Protein AF-A0A952HP19-F1 (afdb_monomer_lite)

Structure (mmCIF, N/CA/C/O backbone):
data_AF-A0A952HP19-F1
#
_entry.id   AF-A0A952HP19-F1
#
loop_
_atom_site.group_PDB
_atom_site.id
_atom_site.type_symbol
_atom_site.label_atom_id
_atom_site.label_alt_id
_atom_site.label_comp_id
_atom_site.label_asym_id
_atom_site.label_entity_id
_atom_site.label_seq_id
_atom_site.pdbx_PDB_ins_code
_atom_site.Cartn_x
_atom_site.Cartn_y
_atom_site.Cartn_z
_atom_site.occupancy
_atom_site.B_iso_or_equiv
_atom_site.auth_seq_id
_atom_site.auth_comp_id
_atom_site.auth_asym_id
_atom_site.auth_atom_id
_atom_site.pdbx_PDB_model_num
ATOM 1 N N . MET A 1 1 ? -34.374 -14.546 18.729 1.00 58.59 1 MET A N 1
ATOM 2 C CA . MET A 1 1 ? -33.241 -13.675 18.362 1.00 58.59 1 MET A CA 1
ATOM 3 C C . MET A 1 1 ? -33.052 -12.662 19.479 1.00 58.59 1 MET A C 1
ATOM 5 O O . MET A 1 1 ? -33.959 -11.865 19.710 1.00 58.59 1 MET A O 1
ATOM 9 N N . THR A 1 2 ? -31.964 -12.770 20.238 1.00 81.56 2 THR A N 1
ATOM 10 C CA . THR A 1 2 ? -31.637 -11.865 21.357 1.00 81.56 2 THR A CA 1
ATOM 11 C C . THR A 1 2 ? -31.027 -10.559 20.823 1.00 81.56 2 THR A C 1
ATOM 13 O O . THR A 1 2 ? -30.674 -10.478 19.648 1.00 81.56 2 THR A O 1
ATOM 16 N N . GLU A 1 3 ? -30.926 -9.501 21.636 1.00 70.50 3 GLU A N 1
ATOM 17 C CA . GLU A 1 3 ? -30.247 -8.263 21.201 1.00 70.50 3 GLU A CA 1
ATOM 18 C C . GLU A 1 3 ? -28.767 -8.486 20.866 1.00 70.50 3 GLU A C 1
ATOM 20 O O . GLU A 1 3 ? -28.251 -7.880 19.933 1.00 70.50 3 GLU A O 1
ATOM 25 N N . GLU A 1 4 ? -28.112 -9.406 21.571 1.00 72.31 4 GLU A N 1
ATOM 26 C CA . GLU A 1 4 ? -26.734 -9.836 21.311 1.00 72.31 4 GLU A CA 1
ATOM 27 C C . GLU A 1 4 ? -26.568 -10.468 19.916 1.00 72.31 4 GLU A C 1
ATOM 29 O O . GLU A 1 4 ? -25.599 -10.204 19.211 1.00 72.31 4 GLU A O 1
ATOM 34 N N . ASP A 1 5 ? -27.571 -11.221 19.462 1.00 67.06 5 ASP A N 1
ATOM 35 C CA . ASP A 1 5 ? -27.615 -11.840 18.131 1.00 67.06 5 ASP A CA 1
ATOM 36 C C . ASP A 1 5 ? -27.736 -10.776 17.014 1.00 67.06 5 ASP A C 1
ATOM 38 O O . ASP A 1 5 ? -27.104 -10.852 15.960 1.00 67.06 5 ASP A O 1
ATOM 42 N N . LYS A 1 6 ? -28.492 -9.697 17.277 1.00 67.19 6 LYS A N 1
ATOM 43 C CA . LYS A 1 6 ? -28.639 -8.562 16.347 1.00 67.19 6 LYS A CA 1
ATOM 44 C C . LYS A 1 6 ? -27.366 -7.719 16.232 1.00 67.19 6 LYS A C 1
ATOM 46 O O . LYS A 1 6 ? -27.057 -7.235 15.143 1.00 67.19 6 LYS A O 1
ATOM 51 N N . THR A 1 7 ? -26.639 -7.510 17.331 1.00 67.44 7 THR A N 1
ATOM 52 C CA . THR A 1 7 ? -25.404 -6.706 17.322 1.00 67.44 7 THR A CA 1
ATOM 53 C C . THR A 1 7 ? -24.248 -7.443 16.650 1.00 67.44 7 THR A C 1
ATOM 55 O O . THR A 1 7 ? -23.488 -6.813 15.911 1.00 67.44 7 THR A O 1
ATOM 58 N N . LEU A 1 8 ? -24.152 -8.765 16.829 1.00 65.50 8 LEU A N 1
ATOM 59 C CA . LEU A 1 8 ? -23.186 -9.614 16.128 1.00 65.50 8 LEU A CA 1
ATOM 60 C C . LEU A 1 8 ? -23.412 -9.599 14.609 1.00 65.50 8 LEU A C 1
ATOM 62 O O . LEU A 1 8 ? -22.468 -9.32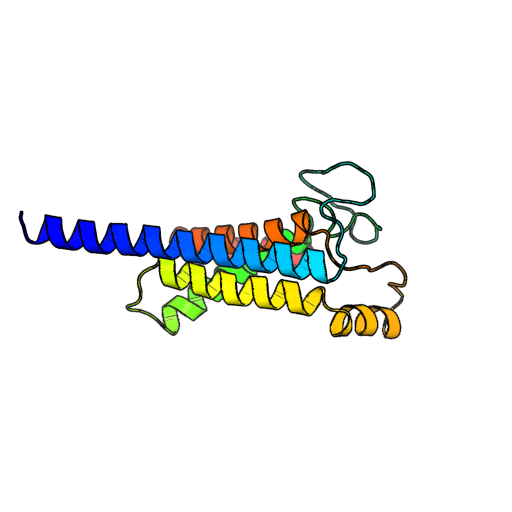1 13.873 1.00 65.50 8 LEU A O 1
ATOM 66 N N . SER A 1 9 ? -24.655 -9.772 14.143 1.00 69.56 9 SER A N 1
ATOM 67 C CA . SER A 1 9 ? -24.997 -9.695 12.711 1.00 69.56 9 SER A CA 1
ATOM 68 C C . SER A 1 9 ? -24.590 -8.354 12.090 1.00 69.56 9 SER A C 1
ATOM 70 O O . SER A 1 9 ? -23.891 -8.324 11.080 1.00 69.56 9 SER A O 1
ATOM 72 N N . ALA A 1 10 ? -24.949 -7.231 12.723 1.00 64.69 10 ALA A N 1
ATOM 73 C CA . ALA A 1 10 ? -24.602 -5.903 12.213 1.00 64.69 10 ALA A CA 1
ATOM 74 C C . ALA A 1 10 ? -23.078 -5.655 12.181 1.00 64.69 10 ALA A C 1
ATOM 76 O O . ALA A 1 10 ? -22.565 -4.965 11.294 1.00 64.69 10 ALA A O 1
ATOM 77 N N . TYR A 1 11 ? -22.337 -6.219 13.140 1.00 65.62 11 TYR A N 1
ATOM 78 C CA . TYR A 1 11 ? -20.878 -6.152 13.170 1.00 65.62 11 TYR A CA 1
ATOM 79 C C . TYR A 1 11 ? -20.234 -6.992 12.057 1.00 65.62 11 TYR A C 1
ATOM 81 O O . TYR A 1 11 ? -19.339 -6.497 11.366 1.00 65.62 11 TYR A O 1
ATOM 89 N N . GLU A 1 12 ? -20.687 -8.229 11.849 1.00 66.50 12 GLU A N 1
ATOM 90 C CA . GLU A 1 12 ? -20.202 -9.107 10.777 1.00 66.50 12 GLU A CA 1
ATOM 91 C C . GLU A 1 12 ? -20.463 -8.513 9.388 1.00 66.50 12 GLU A C 1
ATOM 93 O O . GLU A 1 12 ? -19.562 -8.490 8.542 1.00 66.50 12 GLU A O 1
ATOM 98 N N . ASP A 1 13 ? -21.649 -7.941 9.181 1.00 72.88 13 ASP A N 1
ATOM 99 C CA . ASP A 1 13 ? -22.013 -7.268 7.935 1.00 72.88 13 ASP A CA 1
ATOM 100 C C . ASP A 1 13 ? -21.102 -6.064 7.656 1.00 72.88 13 ASP A C 1
ATOM 102 O O . ASP A 1 13 ? -20.656 -5.855 6.525 1.00 72.88 13 ASP A O 1
ATOM 106 N N . SER A 1 14 ? -20.714 -5.317 8.696 1.00 77.00 14 SER A N 1
ATOM 107 C CA . SER A 1 14 ? -19.795 -4.179 8.561 1.00 77.00 14 SER A CA 1
ATOM 108 C C . SER A 1 14 ? -18.381 -4.579 8.115 1.00 77.00 14 SER A C 1
ATOM 110 O O . SER A 1 14 ? -17.708 -3.832 7.398 1.00 77.00 14 SER A O 1
ATOM 112 N N . TRP A 1 15 ? -17.928 -5.771 8.511 1.00 81.25 15 TRP A N 1
ATOM 113 C CA . TRP A 1 15 ? -16.630 -6.316 8.120 1.00 81.25 15 TRP A CA 1
ATOM 114 C C . TRP A 1 15 ? -16.641 -6.810 6.680 1.00 81.25 15 TRP A C 1
ATOM 116 O O . TRP A 1 15 ? -15.730 -6.486 5.918 1.00 81.25 15 TRP A O 1
ATOM 126 N N . ARG A 1 16 ? -17.690 -7.548 6.298 1.00 86.06 16 ARG A N 1
ATOM 127 C CA . ARG A 1 16 ? -17.877 -8.033 4.924 1.00 86.06 16 ARG A CA 1
ATOM 128 C C . ARG A 1 16 ? -17.930 -6.869 3.941 1.00 86.06 16 ARG A C 1
ATOM 130 O O . ARG A 1 16 ? -17.202 -6.877 2.954 1.00 86.06 16 ARG A O 1
ATOM 137 N N . MET A 1 17 ? -18.704 -5.832 4.258 1.00 87.56 17 MET A N 1
ATOM 138 C CA . MET A 1 17 ? -18.776 -4.617 3.444 1.00 87.56 17 MET A CA 1
ATOM 139 C C . MET A 1 17 ? -17.420 -3.914 3.326 1.00 87.56 17 MET A C 1
ATOM 141 O O . MET A 1 17 ? -17.025 -3.529 2.230 1.00 87.56 17 MET A O 1
ATOM 145 N N . GLY A 1 18 ? -16.676 -3.789 4.429 1.00 91.06 18 GLY A N 1
ATOM 146 C CA . GLY A 1 18 ? -15.327 -3.221 4.408 1.00 91.06 18 GLY A CA 1
ATOM 147 C C . GLY A 1 18 ? -14.369 -3.981 3.489 1.00 91.06 18 GLY A C 1
ATOM 148 O O . GLY A 1 18 ? -13.672 -3.362 2.692 1.00 91.06 18 GLY A O 1
ATOM 149 N N . LEU A 1 19 ? -14.375 -5.316 3.546 1.00 92.31 19 LEU A N 1
ATOM 150 C CA . LEU A 1 19 ? -13.541 -6.154 2.678 1.00 92.31 19 LEU A CA 1
ATOM 151 C C . LEU A 1 19 ? -13.925 -6.033 1.202 1.00 92.31 19 LEU A C 1
ATOM 153 O O . LEU A 1 19 ? -13.039 -5.987 0.354 1.00 92.31 19 LEU A O 1
ATOM 157 N N . LEU A 1 20 ? -15.221 -5.938 0.890 1.00 95.56 20 LEU A N 1
ATOM 158 C CA . LEU A 1 20 ? -15.678 -5.705 -0.480 1.00 95.56 20 LEU A CA 1
ATOM 159 C C . LEU A 1 20 ? -15.194 -4.353 -1.014 1.00 95.56 20 LEU A C 1
ATOM 161 O O . LEU A 1 20 ? -14.747 -4.284 -2.156 1.00 95.56 20 LEU A O 1
ATOM 165 N N . PHE A 1 21 ? -15.222 -3.298 -0.192 1.00 96.38 21 PHE A N 1
ATOM 166 C CA . PHE A 1 21 ? -14.664 -2.004 -0.584 1.00 96.38 21 PHE A CA 1
ATOM 167 C C . PHE A 1 21 ? -13.151 -2.060 -0.782 1.00 96.38 21 PHE A C 1
ATOM 169 O O . PHE A 1 21 ? -12.670 -1.550 -1.786 1.00 96.38 21 PHE A O 1
ATOM 176 N N . VAL A 1 22 ? -12.406 -2.711 0.117 1.00 97.50 22 VAL A N 1
ATOM 177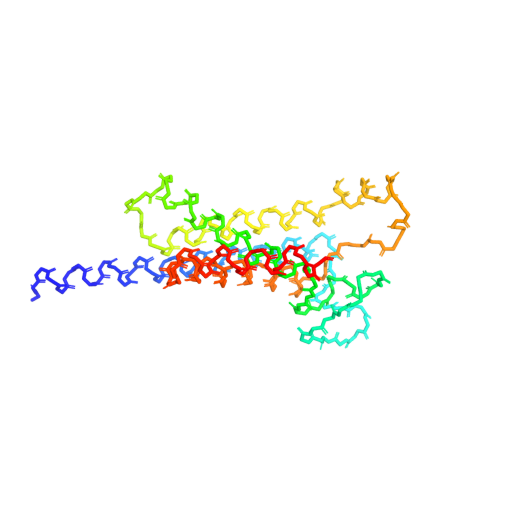 C CA . VAL A 1 22 ? -10.956 -2.910 -0.054 1.00 97.50 22 VAL A CA 1
ATOM 178 C C . VAL A 1 22 ? -10.662 -3.639 -1.363 1.00 97.50 22 VAL A C 1
ATOM 180 O O . VAL A 1 22 ? -9.850 -3.165 -2.150 1.00 97.50 22 VAL A O 1
ATOM 183 N N . LEU A 1 23 ? -11.353 -4.750 -1.631 1.00 97.94 23 LEU A N 1
ATOM 184 C CA . LEU A 1 23 ? -11.173 -5.514 -2.864 1.00 97.94 23 LEU A CA 1
ATOM 185 C C . LEU A 1 23 ? -11.472 -4.660 -4.101 1.00 97.94 23 LEU A C 1
ATOM 187 O O . LEU A 1 23 ? -10.692 -4.661 -5.049 1.00 97.94 23 LEU A O 1
ATOM 191 N N . ALA A 1 24 ? -12.575 -3.909 -4.085 1.00 98.25 24 ALA A N 1
ATOM 192 C CA . ALA A 1 24 ? -12.931 -3.015 -5.181 1.00 98.25 24 ALA A CA 1
ATOM 193 C C . ALA A 1 24 ? -11.861 -1.935 -5.411 1.00 98.25 24 ALA A C 1
ATOM 195 O O . ALA A 1 24 ? -11.496 -1.685 -6.555 1.00 98.25 24 ALA A O 1
ATOM 196 N N . LEU A 1 25 ? -11.328 -1.333 -4.344 1.00 98.56 25 LEU A N 1
ATOM 197 C CA . LEU A 1 25 ? -10.279 -0.315 -4.433 1.00 98.56 25 LEU A CA 1
ATOM 198 C C . LEU A 1 25 ? -8.977 -0.880 -5.005 1.00 98.56 25 LEU A C 1
ATOM 200 O O . LEU A 1 25 ? -8.412 -0.273 -5.908 1.00 98.56 25 LEU A O 1
ATOM 204 N N . VAL A 1 26 ? -8.549 -2.065 -4.560 1.00 98.50 26 VAL A N 1
ATOM 205 C CA . VAL A 1 26 ? -7.349 -2.735 -5.091 1.00 98.50 26 VAL A CA 1
ATOM 206 C C . VAL A 1 26 ? -7.523 -3.095 -6.570 1.00 98.50 26 VAL A C 1
ATOM 208 O O . VAL A 1 26 ? -6.606 -2.902 -7.365 1.00 98.50 26 VAL A O 1
ATOM 211 N N . ILE A 1 27 ? -8.711 -3.562 -6.977 1.00 98.56 27 ILE A N 1
ATOM 212 C CA . ILE A 1 27 ? -9.018 -3.820 -8.395 1.00 98.56 27 ILE A CA 1
ATOM 213 C C . ILE A 1 27 ? -8.952 -2.523 -9.209 1.00 98.56 27 ILE A C 1
ATOM 215 O O . ILE A 1 27 ? -8.392 -2.517 -10.305 1.00 98.56 27 ILE A O 1
ATOM 219 N N . VAL A 1 28 ? -9.509 -1.427 -8.686 1.00 98.62 28 VAL A N 1
ATOM 220 C CA . VAL A 1 28 ? -9.466 -0.116 -9.347 1.00 98.62 28 VAL A CA 1
ATOM 221 C C . VAL A 1 28 ? -8.031 0.389 -9.475 1.00 98.62 28 VAL A C 1
ATOM 223 O O . VAL A 1 28 ? -7.665 0.835 -10.557 1.00 98.62 28 VAL A O 1
ATOM 226 N N . GLN A 1 29 ? -7.211 0.277 -8.429 1.00 98.44 29 GLN A N 1
ATOM 227 C CA . GLN A 1 29 ? -5.792 0.636 -8.464 1.00 98.44 29 GLN A CA 1
ATOM 228 C C . GLN A 1 29 ? -5.047 -0.170 -9.531 1.00 98.44 29 GLN A C 1
ATOM 230 O O . GLN A 1 29 ? -4.444 0.414 -10.428 1.00 98.44 29 GLN A O 1
ATOM 235 N N . ALA A 1 30 ? -5.156 -1.501 -9.501 1.00 98.50 30 ALA A N 1
ATOM 236 C CA . ALA A 1 30 ? -4.498 -2.366 -10.477 1.00 98.50 30 ALA A CA 1
ATOM 237 C C . ALA A 1 30 ? -4.945 -2.060 -11.917 1.00 98.50 30 ALA A C 1
ATOM 239 O O . ALA A 1 30 ? -4.122 -1.978 -12.828 1.00 98.50 30 ALA A O 1
ATOM 240 N N . GLY A 1 31 ? -6.249 -1.847 -12.125 1.00 98.44 31 GLY A N 1
ATOM 241 C CA . GLY A 1 31 ? -6.802 -1.467 -13.422 1.00 98.44 31 GLY A CA 1
ATOM 242 C C . GLY A 1 31 ? -6.323 -0.093 -13.893 1.00 98.44 31 GLY A C 1
ATOM 243 O O . GLY A 1 31 ? -5.984 0.067 -15.062 1.00 98.44 31 GLY A O 1
ATOM 244 N N . ALA A 1 32 ? -6.249 0.892 -13.000 1.00 98.19 32 ALA A N 1
ATOM 245 C CA . ALA A 1 32 ? -5.753 2.223 -13.323 1.00 98.19 32 ALA A CA 1
ATOM 246 C C . ALA A 1 32 ? -4.259 2.199 -13.684 1.00 98.19 32 ALA A C 1
ATOM 248 O O . ALA A 1 32 ? -3.893 2.765 -14.710 1.00 98.19 32 ALA A O 1
ATOM 249 N N . LEU A 1 33 ? -3.420 1.481 -12.929 1.00 97.88 33 LEU A N 1
ATOM 250 C CA . LEU A 1 33 ? -2.001 1.293 -13.258 1.00 97.88 33 LEU A CA 1
ATOM 251 C C . LEU A 1 33 ? -1.816 0.595 -14.609 1.00 97.88 33 LEU A C 1
ATOM 253 O O . LEU A 1 33 ? -1.002 1.026 -15.425 1.00 97.88 33 LEU A O 1
ATOM 257 N N . TYR A 1 34 ? -2.622 -0.433 -14.887 1.00 97.75 34 TYR A N 1
ATOM 258 C CA . TYR A 1 34 ? -2.622 -1.096 -16.190 1.00 97.75 34 TYR A CA 1
ATOM 259 C C . TYR A 1 34 ? -2.947 -0.122 -17.330 1.00 97.75 34 TYR A C 1
ATOM 261 O O . TYR A 1 34 ? -2.264 -0.110 -18.353 1.00 97.75 34 TYR A O 1
ATOM 269 N N . LEU A 1 35 ? -3.954 0.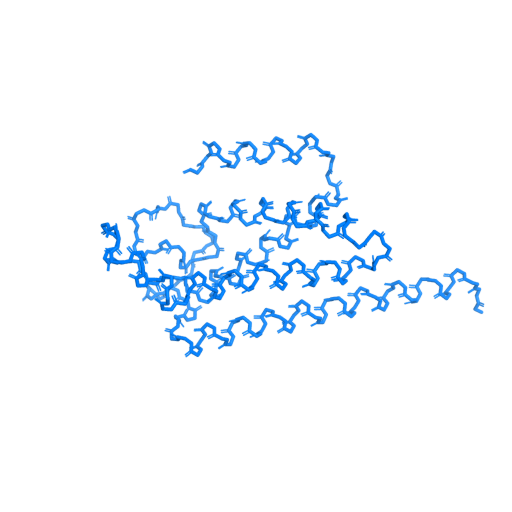739 -17.148 1.00 97.00 35 LEU A N 1
ATOM 270 C CA . LEU A 1 35 ? -4.322 1.768 -18.127 1.00 97.00 35 LEU A CA 1
ATOM 271 C C . LEU A 1 35 ? -3.255 2.866 -18.271 1.00 97.00 35 LEU A C 1
ATOM 273 O O . LEU A 1 35 ? -3.144 3.459 -19.341 1.00 97.00 35 LEU A O 1
ATOM 277 N N . MET A 1 36 ? -2.461 3.116 -17.227 1.00 95.25 36 MET A N 1
ATOM 278 C CA . MET A 1 36 ? -1.286 3.996 -17.273 1.00 95.25 36 MET A CA 1
ATOM 279 C C . MET A 1 36 ? -0.071 3.345 -17.961 1.00 95.25 36 MET A C 1
ATOM 281 O O . MET A 1 36 ? 0.913 4.033 -18.220 1.00 95.25 36 MET A O 1
ATOM 285 N N . GLY A 1 37 ? -0.145 2.055 -18.309 1.00 95.12 37 GLY A N 1
ATOM 286 C CA . GLY A 1 37 ? 0.897 1.336 -19.045 1.00 95.12 37 GLY A CA 1
ATOM 287 C C . GLY A 1 37 ? 1.916 0.605 -18.170 1.00 95.12 37 GLY A C 1
ATOM 288 O O . GLY A 1 37 ? 2.932 0.146 -18.695 1.00 95.12 37 GLY A O 1
ATOM 289 N N . HIS A 1 38 ? 1.656 0.470 -16.867 1.00 96.00 38 HIS A N 1
ATOM 290 C CA . HIS A 1 38 ? 2.544 -0.257 -15.959 1.00 96.00 38 HIS A CA 1
ATOM 291 C C . HIS A 1 38 ? 2.523 -1.768 -16.220 1.00 96.00 38 HIS A C 1
ATOM 293 O O . HIS A 1 38 ? 1.465 -2.338 -16.519 1.00 96.00 38 HIS A O 1
ATOM 299 N N . PRO A 1 39 ? 3.676 -2.454 -16.119 1.00 96.75 39 PRO A N 1
ATOM 300 C CA . PRO A 1 39 ? 3.745 -3.879 -16.390 1.00 96.75 39 PRO A CA 1
ATOM 301 C C . PRO A 1 39 ? 3.073 -4.678 -15.254 1.00 96.75 39 PRO A C 1
ATOM 303 O O . PRO A 1 39 ? 3.260 -4.354 -14.080 1.00 96.75 39 PRO A O 1
ATOM 306 N N . PRO A 1 40 ? 2.322 -5.760 -15.554 1.00 97.38 40 PRO A N 1
ATOM 307 C CA . PRO A 1 40 ? 1.684 -6.574 -14.515 1.00 97.38 40 PRO A CA 1
ATOM 308 C C . PRO A 1 40 ? 2.659 -7.176 -13.495 1.00 97.38 40 PRO A C 1
ATOM 310 O O . PRO A 1 40 ? 2.331 -7.301 -12.319 1.00 97.38 40 PRO A O 1
ATOM 313 N N . ILE A 1 41 ? 3.851 -7.549 -13.959 1.00 97.38 41 ILE A N 1
ATOM 314 C CA . ILE A 1 41 ? 4.966 -8.083 -13.170 1.00 97.38 41 ILE A CA 1
ATOM 315 C C . ILE A 1 41 ? 6.274 -7.473 -13.678 1.00 97.38 41 ILE A C 1
ATOM 317 O O . ILE A 1 41 ? 6.290 -6.887 -14.761 1.00 97.38 41 ILE A O 1
ATOM 321 N N . CYS A 1 42 ? 7.377 -7.686 -12.957 1.00 94.12 42 CYS A N 1
ATOM 322 C CA . CYS A 1 42 ? 8.718 -7.346 -13.427 1.00 94.12 42 CYS A CA 1
ATOM 323 C C . CYS A 1 42 ? 8.950 -7.738 -14.896 1.00 94.12 42 CYS A C 1
ATOM 325 O O . CYS A 1 42 ? 8.740 -8.884 -15.307 1.00 94.12 42 CYS A O 1
ATOM 327 N N . THR A 1 43 ? 9.486 -6.801 -15.678 1.00 93.00 43 THR A N 1
ATOM 328 C CA . THR A 1 43 ? 9.865 -7.020 -17.086 1.00 93.00 43 THR A CA 1
ATOM 329 C C . THR A 1 43 ? 10.985 -8.053 -17.255 1.00 93.00 43 THR A C 1
ATOM 331 O O . THR A 1 43 ? 11.198 -8.560 -18.354 1.00 93.00 43 THR A O 1
ATOM 334 N N . CYS A 1 44 ? 11.647 -8.438 -16.160 1.00 92.81 44 CYS A N 1
ATOM 335 C CA . CYS A 1 44 ? 12.577 -9.559 -16.084 1.00 92.81 44 CYS A CA 1
ATOM 336 C C . CYS A 1 44 ? 11.919 -10.942 -16.279 1.00 92.81 44 CYS A C 1
ATOM 338 O O . CYS A 1 44 ? 12.629 -11.933 -16.453 1.00 92.81 44 CYS A O 1
ATOM 340 N N . GLY A 1 45 ? 10.582 -11.025 -16.277 1.00 95.62 45 GLY A N 1
ATOM 341 C CA . GLY A 1 45 ? 9.825 -12.235 -16.616 1.00 95.62 45 GLY A CA 1
ATOM 342 C C . GLY A 1 45 ? 9.558 -13.185 -15.447 1.00 95.62 45 GLY A C 1
ATOM 343 O O . GLY A 1 45 ? 9.043 -14.281 -15.660 1.00 95.62 45 GLY A O 1
ATOM 344 N N . TYR A 1 46 ? 9.888 -12.790 -14.217 1.00 96.56 46 TYR A N 1
ATOM 345 C CA . TYR A 1 46 ? 9.634 -13.571 -13.007 1.00 96.56 46 TYR A CA 1
ATOM 346 C C . TYR A 1 46 ? 9.362 -12.656 -11.806 1.00 96.56 46 TYR A C 1
ATOM 348 O O . TYR A 1 46 ? 9.633 -11.460 -11.853 1.00 96.56 46 TYR A O 1
ATOM 356 N N . VAL A 1 47 ? 8.837 -13.232 -10.721 1.00 97.75 47 VAL A N 1
ATOM 357 C CA . VAL A 1 47 ? 8.500 -12.517 -9.481 1.00 97.75 47 VAL A CA 1
ATOM 358 C C . VAL A 1 47 ? 9.326 -13.073 -8.325 1.00 97.75 47 VAL A C 1
ATOM 360 O O . VAL A 1 47 ? 9.366 -14.285 -8.110 1.00 97.75 47 VAL A O 1
ATOM 363 N N . LYS A 1 48 ? 9.967 -12.186 -7.564 1.00 97.88 48 LYS A N 1
ATOM 364 C CA . LYS A 1 48 ? 10.623 -12.490 -6.289 1.00 97.88 48 LYS A CA 1
ATOM 365 C C . LYS A 1 48 ? 9.684 -12.157 -5.131 1.00 97.88 48 LYS A C 1
ATOM 367 O O . LYS A 1 48 ? 8.888 -11.224 -5.205 1.00 97.88 48 LYS A O 1
ATOM 372 N N . LEU A 1 49 ? 9.831 -12.896 -4.032 1.00 98.06 49 LEU A N 1
ATOM 373 C CA . LEU A 1 49 ? 9.197 -12.531 -2.762 1.00 98.06 49 LEU A CA 1
ATOM 374 C C . LEU A 1 49 ? 9.871 -11.315 -2.118 1.00 98.06 49 LEU A C 1
ATOM 376 O O . LEU A 1 49 ? 9.199 -10.541 -1.455 1.00 98.06 49 LEU A O 1
ATOM 380 N N . TRP A 1 50 ? 11.183 -11.168 -2.307 1.00 97.25 50 TRP A N 1
ATOM 381 C CA . TRP A 1 50 ? 11.979 -10.072 -1.768 1.00 97.25 50 TRP A CA 1
ATOM 382 C C . TRP A 1 50 ? 13.037 -9.643 -2.779 1.00 97.25 50 TRP A C 1
ATOM 384 O O . TRP A 1 50 ? 13.740 -10.492 -3.341 1.00 97.25 50 TRP A O 1
ATOM 394 N N . HIS A 1 51 ? 13.191 -8.336 -2.963 1.00 95.81 51 HIS A N 1
ATOM 395 C CA . HIS A 1 51 ? 14.276 -7.741 -3.731 1.00 95.81 51 HIS A CA 1
ATOM 396 C C . HIS A 1 51 ? 14.976 -6.649 -2.917 1.00 95.81 51 HIS A C 1
ATOM 398 O O . HIS A 1 51 ? 14.400 -5.620 -2.605 1.00 95.81 51 HIS A O 1
ATOM 404 N N . GLY A 1 52 ? 16.243 -6.876 -2.561 1.00 93.38 52 GLY A N 1
ATOM 405 C CA . GLY A 1 52 ? 16.983 -6.001 -1.640 1.00 93.38 52 GLY A CA 1
ATOM 406 C C . GLY A 1 52 ? 17.938 -5.002 -2.300 1.00 93.38 52 GLY A C 1
ATOM 407 O O . GLY A 1 52 ? 18.752 -4.410 -1.594 1.00 93.38 52 GLY A O 1
ATOM 408 N N . VAL A 1 53 ? 17.923 -4.853 -3.629 1.00 91.25 53 VAL A N 1
ATOM 409 C CA . VAL A 1 53 ? 18.876 -3.989 -4.351 1.00 91.25 53 VAL A CA 1
ATOM 410 C C . VAL A 1 53 ? 18.178 -2.715 -4.823 1.00 91.25 53 VAL A C 1
ATOM 412 O O . VAL A 1 53 ? 17.566 -2.704 -5.890 1.00 91.25 53 VAL A O 1
ATOM 415 N N . VAL A 1 54 ? 18.327 -1.637 -4.047 1.00 87.75 54 VAL A N 1
ATOM 416 C CA . VAL A 1 54 ? 17.641 -0.349 -4.274 1.00 87.75 54 VAL A CA 1
ATOM 417 C C . VAL A 1 54 ? 18.002 0.268 -5.626 1.00 87.75 54 VAL A C 1
ATOM 419 O O . VAL A 1 54 ? 17.132 0.603 -6.422 1.00 87.75 54 VAL A O 1
ATOM 422 N N . ASN A 1 55 ? 19.297 0.381 -5.938 1.00 87.38 55 ASN A N 1
ATOM 423 C CA . ASN A 1 55 ? 19.738 0.947 -7.213 1.00 87.38 55 ASN A CA 1
ATOM 424 C C . ASN A 1 55 ? 19.756 -0.122 -8.316 1.00 87.38 55 ASN A C 1
ATOM 426 O O . ASN A 1 55 ? 20.817 -0.582 -8.744 1.00 87.38 55 ASN A O 1
ATOM 430 N N . SER A 1 56 ? 18.572 -0.564 -8.732 1.00 87.19 56 SER A N 1
ATOM 431 C CA . SER A 1 56 ? 18.406 -1.525 -9.820 1.00 87.19 56 SER A CA 1
ATOM 432 C C . SER A 1 56 ? 17.109 -1.291 -10.587 1.00 87.19 56 SER A C 1
ATOM 434 O O . SER A 1 56 ? 16.152 -0.734 -10.060 1.00 87.19 56 SER A O 1
ATOM 436 N N . SER A 1 57 ? 17.051 -1.793 -11.820 1.00 88.50 57 SER A N 1
ATOM 437 C CA . SER A 1 57 ? 15.823 -1.804 -12.627 1.00 88.50 57 SER A CA 1
ATOM 438 C C . SER A 1 57 ? 14.749 -2.763 -12.103 1.00 88.50 57 SER A C 1
ATOM 440 O O . SER A 1 57 ? 13.656 -2.804 -12.651 1.00 88.50 57 SER A O 1
ATOM 442 N N . GLU A 1 58 ? 15.075 -3.586 -11.104 1.00 92.75 58 GLU A N 1
ATOM 443 C CA . GLU A 1 58 ? 14.149 -4.523 -10.460 1.00 92.75 58 GLU A CA 1
ATOM 444 C C . GLU A 1 58 ? 13.562 -3.969 -9.151 1.00 92.75 58 GLU A C 1
ATOM 446 O O . GLU A 1 58 ? 12.708 -4.617 -8.546 1.00 92.75 58 GLU A O 1
ATOM 451 N N . ASN A 1 59 ? 14.013 -2.795 -8.698 1.00 92.06 59 ASN A N 1
ATOM 452 C CA . ASN A 1 59 ? 13.434 -2.133 -7.534 1.00 92.06 59 ASN A CA 1
ATOM 453 C C . ASN A 1 59 ? 11.978 -1.740 -7.817 1.00 92.06 59 ASN A C 1
ATOM 455 O O . ASN A 1 59 ? 11.676 -1.273 -8.920 1.00 92.06 59 ASN A O 1
ATOM 459 N N . SER A 1 60 ? 11.087 -1.970 -6.853 1.00 94.38 60 SER A N 1
ATOM 460 C CA . SER A 1 60 ? 9.645 -1.764 -7.007 1.00 94.38 60 SER A CA 1
ATOM 461 C C . SER A 1 60 ? 8.993 -2.621 -8.108 1.00 94.38 60 SER A C 1
ATOM 463 O O . SER A 1 60 ? 7.961 -2.291 -8.691 1.00 94.38 60 SER A O 1
ATOM 465 N N . GLN A 1 61 ? 9.601 -3.763 -8.457 1.00 96.38 61 GLN A N 1
ATOM 466 C CA . GLN A 1 61 ? 9.070 -4.676 -9.487 1.00 96.38 61 GLN A CA 1
ATOM 467 C C . GLN A 1 61 ? 8.600 -6.034 -8.939 1.00 96.38 61 GLN A C 1
ATOM 469 O O . GLN A 1 61 ? 8.113 -6.879 -9.696 1.00 96.38 61 GLN A O 1
ATOM 474 N N . HIS A 1 62 ? 8.778 -6.273 -7.638 1.00 97.50 62 HIS A N 1
ATOM 475 C CA . HIS A 1 62 ? 8.574 -7.569 -6.979 1.00 97.50 62 HIS A CA 1
ATOM 476 C C . HIS A 1 62 ? 7.595 -7.449 -5.805 1.00 97.50 62 HIS A C 1
ATOM 478 O O . HIS A 1 62 ? 7.076 -6.373 -5.542 1.00 97.50 62 HIS A O 1
ATOM 484 N N . ILE A 1 63 ? 7.297 -8.550 -5.108 1.00 98.25 63 ILE A N 1
ATOM 485 C CA . ILE A 1 63 ? 6.283 -8.530 -4.035 1.00 98.25 63 ILE A CA 1
ATOM 486 C C . ILE A 1 63 ? 6.699 -7.635 -2.864 1.00 98.25 63 ILE A C 1
ATOM 488 O O . ILE A 1 63 ? 5.850 -6.948 -2.313 1.00 98.25 63 ILE A O 1
ATOM 492 N N . ALA A 1 64 ? 7.970 -7.660 -2.469 1.00 97.62 64 ALA A N 1
ATOM 493 C CA . ALA A 1 64 ? 8.474 -6.808 -1.404 1.00 97.62 64 ALA A CA 1
ATOM 494 C C . ALA A 1 64 ? 9.902 -6.345 -1.684 1.00 97.62 64 ALA A C 1
ATOM 496 O O . ALA A 1 64 ? 10.700 -7.063 -2.302 1.00 97.62 64 ALA A O 1
ATOM 497 N N . ASP A 1 65 ? 10.223 -5.171 -1.166 1.00 95.06 65 ASP A N 1
ATOM 498 C CA . ASP A 1 65 ? 11.548 -4.569 -1.160 1.00 95.06 65 ASP A CA 1
ATOM 499 C C . ASP A 1 65 ? 11.695 -3.632 0.053 1.00 95.06 65 ASP A C 1
ATOM 501 O O . ASP A 1 65 ? 10.929 -3.706 1.016 1.00 95.06 65 ASP A O 1
ATOM 505 N N . TRP A 1 66 ? 12.715 -2.777 0.062 1.00 94.19 66 TRP A N 1
ATOM 506 C CA . TRP A 1 66 ? 12.958 -1.870 1.183 1.00 94.19 66 TRP A CA 1
ATOM 507 C C . TRP A 1 66 ? 11.817 -0.868 1.422 1.00 94.19 66 TRP A C 1
ATOM 509 O O . TRP A 1 66 ? 11.580 -0.510 2.577 1.00 94.19 66 TRP A O 1
ATOM 519 N N . TYR A 1 67 ? 11.067 -0.475 0.388 1.00 94.12 67 TYR A N 1
ATOM 520 C CA . TYR A 1 67 ? 9.946 0.464 0.509 1.00 94.12 67 TYR A CA 1
ATOM 521 C C . TYR A 1 67 ? 8.730 -0.170 1.187 1.00 94.12 67 TYR A C 1
ATOM 523 O O . TYR A 1 67 ? 7.981 0.516 1.883 1.00 94.12 67 TYR A O 1
ATOM 531 N N . THR A 1 68 ? 8.598 -1.499 1.131 1.00 96.31 68 THR A N 1
ATOM 532 C CA . THR A 1 68 ? 7.566 -2.256 1.857 1.00 96.31 68 THR A CA 1
ATOM 533 C C . THR A 1 68 ? 7.488 -1.887 3.343 1.00 96.31 68 THR A C 1
ATOM 535 O O . THR A 1 68 ? 6.403 -1.854 3.932 1.00 96.31 68 THR A O 1
ATOM 538 N N . PHE A 1 69 ? 8.622 -1.580 3.977 1.00 95.75 69 PHE A N 1
ATOM 539 C CA . PHE A 1 69 ? 8.634 -1.165 5.376 1.00 95.75 69 PHE A CA 1
ATOM 540 C C . PHE A 1 69 ? 7.960 0.195 5.600 1.00 95.75 69 PHE A C 1
ATOM 542 O O . PHE A 1 69 ? 7.232 0.352 6.585 1.00 95.75 69 PHE A O 1
ATOM 549 N N . SER A 1 70 ? 8.127 1.140 4.674 1.00 95.31 70 SER A N 1
ATOM 550 C CA . SER A 1 70 ? 7.428 2.426 4.689 1.00 95.31 70 SER A CA 1
ATOM 551 C C . SER A 1 70 ? 5.917 2.233 4.554 1.00 95.31 70 SER A C 1
ATOM 553 O O . SER A 1 70 ? 5.166 2.823 5.329 1.00 95.31 70 SER A O 1
ATOM 555 N N . HIS A 1 71 ? 5.457 1.319 3.694 1.00 97.81 71 HIS A N 1
ATOM 556 C CA . HIS A 1 71 ? 4.029 1.000 3.573 1.00 97.81 71 HIS A CA 1
ATOM 557 C C . HIS A 1 71 ? 3.456 0.402 4.867 1.00 97.81 71 HIS A C 1
ATOM 559 O O . HIS A 1 71 ? 2.380 0.796 5.324 1.00 97.81 71 HIS A O 1
ATOM 565 N N . ILE A 1 72 ? 4.195 -0.473 5.562 1.00 97.94 72 ILE A N 1
ATOM 566 C CA . ILE A 1 72 ? 3.784 -0.957 6.894 1.00 97.94 72 ILE A CA 1
ATOM 567 C C . ILE A 1 72 ? 3.648 0.214 7.886 1.00 97.94 72 ILE A C 1
ATOM 569 O O . ILE A 1 72 ? 2.672 0.270 8.646 1.00 97.94 72 ILE A O 1
ATOM 573 N N . ILE A 1 73 ? 4.586 1.168 7.866 1.00 96.06 73 ILE A N 1
ATOM 574 C CA . ILE A 1 73 ? 4.525 2.381 8.695 1.00 96.06 73 ILE A CA 1
ATOM 575 C C . ILE A 1 73 ? 3.320 3.251 8.313 1.00 96.06 73 ILE A C 1
ATOM 577 O O . ILE A 1 73 ? 2.602 3.699 9.212 1.00 96.06 73 ILE A O 1
ATOM 581 N N . HIS A 1 74 ? 3.021 3.438 7.024 1.00 97.69 74 HIS A N 1
ATOM 582 C CA . HIS A 1 74 ? 1.797 4.109 6.573 1.00 97.69 74 HIS A CA 1
ATOM 583 C C . HIS A 1 74 ? 0.562 3.437 7.166 1.00 97.69 74 HIS A C 1
ATOM 585 O O . HIS A 1 74 ? -0.315 4.115 7.696 1.00 97.69 74 HIS A O 1
ATOM 591 N N . GLY A 1 75 ? 0.535 2.103 7.210 1.00 97.81 75 GLY A N 1
ATOM 592 C CA . GLY A 1 75 ? -0.519 1.343 7.873 1.00 97.81 75 GLY A CA 1
ATOM 593 C C . GLY A 1 75 ? -0.701 1.733 9.344 1.00 97.81 75 GLY A C 1
ATOM 594 O O . GLY A 1 75 ? -1.830 1.935 9.808 1.00 97.81 75 GLY A O 1
ATOM 595 N N . PHE A 1 76 ? 0.401 1.902 10.083 1.00 97.75 76 PHE A N 1
ATOM 596 C CA . PHE A 1 76 ? 0.368 2.375 11.471 1.00 97.75 76 PHE A CA 1
ATOM 597 C C . PHE A 1 76 ? -0.201 3.794 11.582 1.00 97.75 76 PHE A C 1
ATOM 599 O O . PHE A 1 76 ? -1.079 4.053 12.416 1.00 97.75 76 PHE A O 1
ATOM 606 N N . LEU A 1 77 ? 0.278 4.702 10.731 1.00 97.00 77 LEU A N 1
ATOM 607 C CA . LEU A 1 77 ? -0.130 6.105 10.712 1.00 97.00 77 LEU A CA 1
ATOM 608 C C . LEU A 1 77 ? -1.603 6.256 10.325 1.00 97.00 77 LEU A C 1
ATOM 610 O O . LEU A 1 77 ? -2.358 6.955 11.004 1.00 97.00 77 LEU A O 1
ATOM 614 N N . PHE A 1 78 ? -2.049 5.551 9.289 1.00 98.12 78 PHE A N 1
ATOM 615 C CA . PHE A 1 78 ? -3.428 5.584 8.825 1.00 98.12 78 PHE A CA 1
ATOM 616 C C . PHE A 1 78 ? -4.372 4.969 9.839 1.00 98.12 78 PHE A C 1
ATOM 618 O O . PHE A 1 78 ? -5.438 5.537 10.063 1.00 98.12 78 PHE A O 1
ATOM 625 N N . TYR A 1 79 ? -3.985 3.893 10.532 1.00 96.62 79 TYR A N 1
ATOM 626 C CA . TYR A 1 79 ? -4.774 3.381 11.651 1.00 96.62 79 TYR A CA 1
ATOM 627 C C . TYR A 1 79 ? -4.994 4.447 12.730 1.00 96.62 79 TYR A C 1
ATOM 629 O O . TYR A 1 79 ? -6.130 4.653 13.172 1.00 96.62 79 TYR A O 1
ATOM 637 N N . ALA A 1 80 ? -3.933 5.150 13.139 1.00 96.00 80 ALA A N 1
ATOM 638 C CA . ALA A 1 80 ? -4.037 6.229 14.117 1.00 96.00 80 ALA A CA 1
ATOM 639 C C . ALA A 1 80 ? -4.941 7.367 13.608 1.00 96.00 80 ALA A C 1
ATOM 641 O O . ALA A 1 80 ? -5.855 7.792 14.323 1.00 96.00 80 ALA A O 1
ATOM 642 N N . LEU A 1 81 ? -4.749 7.789 12.355 1.00 97.44 81 LEU A N 1
ATOM 643 C CA . LEU A 1 81 ? -5.522 8.841 11.697 1.00 97.44 81 LEU A CA 1
ATOM 644 C C . LEU A 1 81 ? -7.016 8.508 11.646 1.00 97.44 81 LEU A C 1
ATOM 646 O O . LEU A 1 81 ? -7.842 9.273 12.140 1.00 97.44 81 LEU A O 1
ATOM 650 N N . VAL A 1 82 ? -7.396 7.355 11.093 1.00 96.44 82 VAL A N 1
ATOM 651 C CA . VAL A 1 82 ? -8.816 7.006 10.931 1.00 96.44 82 VAL A CA 1
ATOM 652 C C . VAL A 1 82 ? -9.487 6.674 12.254 1.00 96.44 82 VAL A C 1
ATOM 654 O O . VAL A 1 82 ? -10.690 6.882 12.405 1.00 96.44 82 VAL A O 1
ATOM 657 N N . ARG A 1 83 ? -8.733 6.174 13.241 1.00 94.62 83 ARG A N 1
ATOM 658 C CA . ARG A 1 83 ? -9.242 6.003 14.603 1.00 94.62 83 ARG A CA 1
ATOM 659 C C . ARG A 1 83 ? -9.560 7.353 15.242 1.00 94.62 83 ARG A C 1
ATOM 661 O O . ARG A 1 83 ? -10.553 7.431 15.963 1.00 94.62 83 ARG A O 1
ATOM 668 N N . PHE A 1 84 ? -8.746 8.376 14.985 1.00 96.75 84 PHE A N 1
ATOM 669 C CA . PHE A 1 84 ? -8.970 9.735 15.470 1.00 96.75 84 PHE A CA 1
ATOM 670 C C . PHE A 1 84 ? -10.136 10.426 14.748 1.00 96.75 84 PHE A C 1
ATOM 672 O O . PHE A 1 84 ? -11.027 10.953 15.408 1.00 96.75 84 PHE A O 1
ATOM 679 N N . LEU A 1 85 ? -10.171 10.374 13.413 1.00 96.25 85 LEU A N 1
ATOM 680 C CA . LEU A 1 85 ? -11.202 11.032 12.601 1.00 96.25 85 LEU A CA 1
ATOM 681 C C . LEU A 1 85 ? -12.572 10.349 12.704 1.00 96.25 85 LEU A C 1
ATOM 683 O O . LEU A 1 85 ? -13.605 11.016 12.740 1.00 96.25 85 LEU A O 1
ATOM 687 N N . PHE A 1 86 ? -12.595 9.016 12.773 1.00 94.00 86 PHE A N 1
ATOM 688 C CA . PHE A 1 86 ? -13.824 8.223 12.718 1.00 94.00 86 PHE A CA 1
ATOM 689 C C . PHE A 1 86 ? -13.925 7.231 13.889 1.00 94.00 86 PHE A C 1
ATOM 691 O O . PHE A 1 86 ? -14.071 6.027 13.677 1.00 94.00 86 PHE A O 1
ATOM 698 N N . PRO A 1 87 ? -13.917 7.685 15.157 1.00 91.62 87 PRO A N 1
ATOM 699 C CA . PRO A 1 87 ? -13.805 6.810 16.330 1.00 91.62 87 PRO A CA 1
ATOM 700 C C . PRO A 1 87 ? -14.990 5.857 16.523 1.00 91.62 87 PRO A C 1
ATOM 702 O O . PRO A 1 87 ? -14.858 4.862 17.239 1.00 91.62 87 PRO A O 1
ATOM 705 N N . ARG A 1 88 ? -16.126 6.120 15.865 1.00 89.81 88 ARG A N 1
ATOM 706 C CA . ARG A 1 88 ? -17.345 5.296 15.913 1.00 89.81 88 ARG A CA 1
ATOM 707 C C . ARG A 1 88 ? -17.583 4.450 14.660 1.00 89.81 88 ARG A C 1
ATOM 709 O O . ARG A 1 88 ? -18.509 3.649 14.659 1.00 89.81 88 ARG A O 1
ATOM 716 N N . SER A 1 89 ? -16.782 4.606 13.602 1.00 88.62 89 SER A N 1
ATOM 717 C CA . SER A 1 89 ? -16.998 3.835 12.374 1.00 88.62 89 SER A CA 1
ATOM 718 C C . SER A 1 89 ? -16.569 2.372 12.544 1.00 88.62 89 SER A C 1
ATOM 720 O O . SER A 1 89 ? -15.644 2.095 13.318 1.00 88.62 89 SER A O 1
ATOM 722 N N . PRO A 1 90 ? -17.199 1.433 11.821 1.00 90.81 90 PRO A N 1
ATOM 723 C CA . PRO A 1 90 ? -16.742 0.055 11.753 1.00 90.81 90 PRO A CA 1
ATOM 724 C C . PRO A 1 90 ? -15.310 -0.053 11.240 1.00 90.81 90 PRO A C 1
ATOM 726 O O . PRO A 1 90 ? -14.891 0.677 10.342 1.00 90.81 90 PRO A O 1
ATOM 729 N N . ILE A 1 91 ? -14.562 -1.012 11.779 1.00 91.06 91 ILE A N 1
ATOM 730 C CA . ILE A 1 91 ? -13.148 -1.190 11.438 1.00 91.06 91 ILE A CA 1
ATOM 731 C C . ILE A 1 91 ? -12.933 -1.528 9.953 1.00 91.06 91 ILE A C 1
ATOM 733 O O . ILE A 1 91 ? -11.948 -1.077 9.381 1.00 91.06 91 ILE A O 1
ATOM 737 N N . GLY A 1 92 ? -13.870 -2.241 9.316 1.00 92.19 92 GLY A N 1
ATOM 738 C CA . GLY A 1 92 ? -13.805 -2.541 7.884 1.00 92.19 92 GLY A CA 1
ATOM 739 C C . GLY A 1 92 ? -13.845 -1.278 7.017 1.00 92.19 92 GLY A C 1
ATOM 740 O O . GLY A 1 92 ? -13.068 -1.155 6.078 1.00 92.19 92 GLY A O 1
ATOM 741 N N . LEU A 1 93 ? -14.679 -0.296 7.379 1.00 93.00 93 LEU A N 1
ATOM 742 C CA . LEU A 1 93 ? -14.729 0.999 6.688 1.00 93.00 93 LEU A CA 1
ATOM 743 C C . LEU A 1 93 ? -13.487 1.852 6.960 1.00 93.00 93 LEU A C 1
ATOM 745 O O . LEU A 1 93 ? -13.024 2.563 6.075 1.00 93.00 93 LEU A O 1
ATOM 749 N N . ARG A 1 94 ? -12.914 1.760 8.165 1.00 95.06 94 ARG A N 1
ATOM 750 C CA . ARG A 1 94 ? -11.634 2.413 8.475 1.00 95.06 94 ARG A CA 1
ATOM 751 C C . ARG A 1 94 ? -10.490 1.858 7.633 1.00 95.06 94 ARG A C 1
ATOM 753 O O . ARG A 1 94 ? -9.687 2.640 7.140 1.00 95.06 94 ARG A O 1
ATOM 760 N N . LEU A 1 95 ? -10.440 0.536 7.461 1.00 96.50 95 LEU A N 1
ATOM 761 C CA . LEU A 1 95 ? -9.462 -0.108 6.590 1.00 96.50 95 LEU A CA 1
ATOM 762 C C . LEU A 1 95 ? -9.677 0.301 5.129 1.00 96.50 95 LEU A C 1
ATOM 764 O O . LEU A 1 95 ? -8.721 0.686 4.473 1.00 96.50 95 LEU A O 1
ATOM 768 N N . ALA A 1 96 ? -10.921 0.292 4.640 1.00 97.00 96 ALA A N 1
ATOM 769 C CA . ALA A 1 96 ? -11.230 0.742 3.282 1.00 97.00 96 ALA A CA 1
ATOM 770 C C . ALA A 1 96 ? -10.792 2.197 3.036 1.00 97.00 96 ALA A C 1
ATOM 772 O O . ALA A 1 96 ? -10.248 2.503 1.983 1.00 97.00 96 ALA A O 1
ATOM 773 N N . PHE A 1 97 ? -10.966 3.084 4.019 1.00 97.06 97 PHE A N 1
ATOM 774 C CA . PHE A 1 97 ? -10.481 4.462 3.926 1.00 97.06 97 PHE A CA 1
ATOM 775 C C . PHE A 1 97 ? -8.947 4.553 3.921 1.00 97.06 97 PHE A C 1
ATOM 777 O O . PHE A 1 97 ? -8.393 5.345 3.169 1.00 97.06 97 PHE A O 1
ATOM 784 N N . ALA A 1 98 ? -8.250 3.738 4.719 1.00 97.94 98 ALA A N 1
ATOM 785 C CA . ALA A 1 98 ? -6.788 3.670 4.680 1.00 97.94 98 ALA A CA 1
ATOM 786 C C . ALA A 1 98 ? -6.278 3.171 3.315 1.00 97.94 98 ALA A C 1
ATOM 788 O O . ALA A 1 98 ? -5.383 3.780 2.742 1.00 97.94 98 ALA A O 1
ATOM 789 N N . VAL A 1 99 ? -6.906 2.129 2.757 1.00 98.44 99 VAL A N 1
ATOM 790 C CA . VAL A 1 99 ? -6.613 1.606 1.408 1.00 98.44 99 VAL A CA 1
ATOM 791 C C . VAL A 1 99 ? -6.909 2.639 0.326 1.00 98.44 99 VAL A C 1
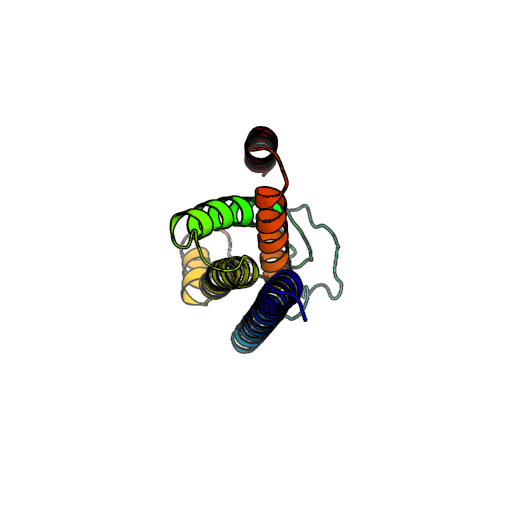ATOM 793 O O . VAL A 1 99 ? -6.162 2.730 -0.636 1.00 98.44 99 VAL A O 1
ATOM 796 N N . LEU A 1 100 ? -7.963 3.445 0.478 1.00 98.38 100 LEU A N 1
ATOM 797 C CA . LEU A 1 100 ? -8.252 4.536 -0.452 1.00 98.38 100 LEU A CA 1
ATOM 798 C C . LEU A 1 100 ? -7.122 5.575 -0.476 1.00 98.38 100 LEU A C 1
ATOM 800 O O . LEU A 1 100 ? -6.772 6.054 -1.550 1.00 98.38 100 LEU A O 1
ATOM 804 N N . ILE A 1 101 ? -6.580 5.935 0.691 1.00 98.38 101 ILE A N 1
ATOM 805 C CA . ILE A 1 101 ? -5.461 6.882 0.771 1.00 98.38 101 ILE A CA 1
ATOM 806 C C . ILE A 1 101 ? -4.208 6.263 0.154 1.00 98.38 101 ILE A C 1
ATOM 808 O O . ILE A 1 101 ? -3.611 6.891 -0.713 1.00 98.38 101 ILE A O 1
ATOM 812 N N . GLU A 1 102 ? -3.845 5.046 0.564 1.00 98.44 102 GLU A N 1
ATOM 813 C CA . GLU A 1 102 ? -2.636 4.379 0.069 1.00 98.44 102 GLU A CA 1
ATOM 814 C C . GLU A 1 102 ? -2.706 4.118 -1.433 1.00 98.44 102 GLU A C 1
ATOM 816 O O . GLU A 1 102 ? -1.853 4.581 -2.172 1.00 98.44 102 GLU A O 1
ATOM 821 N N . GLY A 1 103 ? -3.776 3.485 -1.916 1.00 98.06 103 GLY A N 1
ATOM 822 C CA . GLY A 1 103 ? -3.961 3.249 -3.345 1.00 98.06 103 GLY A CA 1
ATOM 823 C C . GLY A 1 103 ? -4.046 4.552 -4.147 1.00 98.06 103 GLY A C 1
ATOM 824 O O . GLY A 1 103 ? -3.625 4.605 -5.298 1.00 98.06 103 GLY A O 1
ATOM 825 N N . GLY A 1 104 ? -4.552 5.636 -3.551 1.00 97.94 104 GLY A N 1
ATOM 826 C CA . GLY A 1 104 ? -4.507 6.968 -4.153 1.00 97.94 104 GLY A CA 1
ATOM 827 C C . GLY A 1 104 ? -3.088 7.534 -4.255 1.00 97.94 104 GLY A C 1
ATOM 828 O O . GLY A 1 104 ? -2.761 8.160 -5.264 1.00 97.94 104 GLY A O 1
ATOM 829 N N . TRP A 1 105 ? -2.256 7.306 -3.236 1.00 97.62 105 TRP A N 1
ATOM 830 C CA . TRP A 1 105 ? -0.840 7.667 -3.245 1.00 97.62 105 TRP A CA 1
ATOM 831 C C . TRP A 1 105 ? -0.071 6.863 -4.294 1.00 97.62 105 TRP A C 1
ATOM 833 O O . TRP A 1 105 ? 0.565 7.468 -5.149 1.00 97.62 105 TRP A O 1
ATOM 843 N N . GLU A 1 106 ? -0.248 5.545 -4.316 1.00 97.31 106 GLU A N 1
ATOM 844 C CA . GLU A 1 106 ? 0.320 4.628 -5.311 1.00 97.31 106 GLU A CA 1
ATOM 845 C C . GLU A 1 106 ? 0.025 5.070 -6.748 1.00 97.31 106 GLU A C 1
ATOM 847 O O . GLU A 1 106 ? 0.918 5.138 -7.591 1.00 97.31 106 GLU A O 1
ATOM 852 N N . LEU A 1 107 ? -1.229 5.436 -7.041 1.00 97.50 107 LEU A N 1
ATOM 853 C CA . LEU A 1 107 ? -1.615 5.935 -8.364 1.00 97.50 107 LEU A CA 1
ATOM 854 C C . LEU A 1 107 ? -0.990 7.290 -8.699 1.00 97.50 107 LEU A C 1
ATOM 856 O O . LEU A 1 107 ? -0.706 7.563 -9.866 1.00 97.50 107 LEU A O 1
ATOM 860 N N . LEU A 1 108 ? -0.827 8.164 -7.706 1.00 96.06 108 LEU A N 1
ATOM 861 C CA . LEU A 1 108 ? -0.211 9.471 -7.901 1.00 96.06 108 LEU A CA 1
ATOM 862 C C . LEU A 1 108 ? 1.296 9.333 -8.134 1.00 96.06 108 LEU A C 1
ATOM 864 O O . LEU A 1 108 ? 1.816 9.941 -9.069 1.00 96.06 108 LEU A O 1
ATOM 868 N N . GLU A 1 109 ? 1.975 8.535 -7.320 1.00 93.06 109 GLU A N 1
ATOM 869 C CA . GLU A 1 109 ? 3.405 8.236 -7.416 1.00 93.06 109 GLU A CA 1
ATOM 870 C C . GLU A 1 109 ? 3.758 7.624 -8.771 1.00 93.06 109 GLU A C 1
ATOM 872 O O . GLU A 1 109 ? 4.659 8.100 -9.461 1.00 93.06 109 GLU A O 1
ATOM 877 N N . ASN A 1 110 ? 2.942 6.672 -9.218 1.00 95.06 110 ASN A N 1
ATOM 878 C CA . ASN A 1 110 ? 3.100 5.999 -10.500 1.00 95.06 110 ASN A CA 1
ATOM 879 C C . ASN A 1 110 ? 2.518 6.770 -11.696 1.00 95.06 110 ASN A C 1
ATOM 881 O O . ASN A 1 110 ? 2.485 6.262 -12.821 1.00 95.06 110 ASN A O 1
ATOM 885 N N . SER A 1 111 ? 2.060 8.007 -11.491 1.00 93.06 111 SER A N 1
ATOM 886 C CA . SER A 1 111 ? 1.566 8.846 -12.579 1.00 93.06 111 SER A CA 1
ATOM 887 C C . SER A 1 111 ? 2.717 9.471 -13.381 1.00 93.06 111 SER A C 1
ATOM 889 O O . SER A 1 111 ? 3.772 9.781 -12.818 1.00 93.06 111 SER A O 1
ATOM 891 N N . PRO A 1 112 ? 2.506 9.787 -14.676 1.00 87.81 112 PRO A N 1
ATOM 892 C CA . PRO A 1 112 ? 3.496 10.515 -15.472 1.00 87.81 112 PRO A CA 1
ATOM 893 C C . PRO A 1 112 ? 3.930 11.833 -14.820 1.00 87.81 112 PRO A C 1
ATOM 895 O O . PRO A 1 112 ? 5.091 12.210 -14.903 1.00 87.81 112 PRO A O 1
ATOM 898 N N . PHE A 1 113 ? 3.019 12.509 -14.109 1.00 87.38 113 PHE A N 1
ATOM 899 C CA . PHE A 1 113 ? 3.310 13.772 -13.431 1.00 87.38 113 PHE A CA 1
ATOM 900 C C . PHE A 1 113 ? 4.441 13.642 -12.400 1.00 87.38 113 PHE A C 1
ATOM 902 O O . PHE A 1 113 ? 5.337 14.487 -12.364 1.00 87.38 113 PHE A O 1
ATOM 909 N N . ILE A 1 114 ? 4.414 12.589 -11.577 1.00 88.81 114 ILE A N 1
ATOM 910 C CA . ILE A 1 114 ? 5.445 12.347 -10.563 1.00 88.81 114 ILE A CA 1
ATOM 911 C C . ILE A 1 114 ? 6.676 11.683 -11.187 1.00 88.81 114 ILE A C 1
ATOM 913 O O . ILE A 1 114 ? 7.790 12.173 -10.981 1.00 88.81 114 ILE A O 1
ATOM 917 N N . ILE A 1 115 ? 6.496 10.649 -12.015 1.00 86.81 115 ILE A N 1
ATOM 918 C CA . ILE A 1 115 ? 7.605 9.942 -12.676 1.00 86.81 115 ILE A CA 1
ATOM 919 C C . ILE A 1 115 ? 8.469 10.910 -13.495 1.00 86.81 115 ILE A C 1
ATOM 921 O O . ILE A 1 115 ? 9.694 10.932 -13.339 1.00 86.81 115 ILE A O 1
ATOM 925 N N . ASP A 1 116 ? 7.863 11.764 -14.322 1.00 85.00 116 ASP A N 1
ATOM 926 C CA . ASP A 1 116 ? 8.611 12.709 -15.156 1.00 85.00 116 ASP A CA 1
ATOM 927 C C . ASP A 1 116 ? 9.354 13.743 -14.304 1.00 85.00 116 ASP A C 1
ATOM 929 O O . ASP A 1 116 ? 10.462 14.154 -14.653 1.00 85.00 116 ASP A O 1
ATOM 933 N N . ARG A 1 117 ? 8.799 14.120 -13.145 1.00 83.50 117 ARG A N 1
ATOM 934 C CA . ARG A 1 117 ? 9.441 15.044 -12.203 1.00 83.50 117 ARG A CA 1
ATOM 935 C C . ARG A 1 117 ? 10.655 14.433 -11.502 1.00 83.50 117 ARG A C 1
ATOM 937 O O . ARG A 1 117 ? 11.614 15.169 -11.227 1.00 83.50 117 ARG A O 1
ATOM 944 N N . TYR A 1 118 ? 10.627 13.130 -11.215 1.00 74.44 118 TYR A N 1
ATOM 945 C CA . TYR A 1 118 ? 11.796 12.388 -10.736 1.00 74.44 118 TYR A CA 1
ATOM 946 C C . TYR A 1 118 ? 12.854 12.290 -11.836 1.00 74.44 118 TYR A C 1
ATOM 948 O O . TYR A 1 118 ? 14.009 12.646 -11.605 1.00 74.44 118 TYR A O 1
ATOM 956 N N . ARG A 1 119 ? 12.453 11.945 -13.064 1.00 73.50 119 ARG A N 1
ATOM 957 C CA . ARG A 1 119 ? 13.362 11.839 -14.219 1.00 73.50 119 ARG A CA 1
ATOM 958 C C . ARG A 1 119 ? 13.998 13.169 -14.623 1.00 73.50 119 ARG A C 1
ATOM 960 O O . ARG A 1 119 ? 15.141 13.186 -15.067 1.00 73.50 119 ARG A O 1
ATOM 967 N N . SER A 1 120 ? 13.282 14.284 -14.477 1.00 69.31 120 SER A N 1
ATOM 968 C CA . SER A 1 120 ? 13.800 15.619 -14.793 1.00 69.31 120 SER A CA 1
ATOM 969 C C . SER A 1 120 ? 14.679 16.205 -13.683 1.00 69.31 120 SER A C 1
ATOM 971 O O . SER A 1 120 ? 15.388 17.180 -13.922 1.00 69.31 120 SER A O 1
ATOM 973 N N . GLY A 1 121 ? 14.574 15.683 -12.454 1.00 59.88 121 GLY A N 1
ATOM 974 C CA . GLY A 1 121 ? 15.181 16.258 -11.251 1.00 59.88 121 GLY A CA 1
ATOM 975 C C . GLY A 1 121 ? 16.363 15.483 -10.659 1.00 59.88 121 GLY A C 1
ATOM 976 O O . GLY A 1 121 ? 17.071 16.057 -9.833 1.00 59.88 121 GLY A O 1
ATOM 977 N N . THR A 1 122 ? 16.588 14.217 -11.032 1.00 51.81 122 THR A N 1
ATOM 978 C CA . THR A 1 122 ? 17.647 13.355 -10.461 1.00 51.81 122 THR A CA 1
ATOM 979 C C . THR A 1 122 ? 18.313 12.432 -11.503 1.00 51.81 122 THR A C 1
ATOM 981 O O . THR A 1 122 ? 17.905 12.362 -12.657 1.00 51.81 122 THR A O 1
ATOM 984 N N . ILE A 1 123 ? 19.365 11.707 -11.081 1.00 51.28 123 ILE A N 1
ATOM 985 C CA . ILE A 1 123 ? 20.161 10.718 -11.852 1.00 51.28 123 ILE A CA 1
ATOM 986 C C . ILE A 1 123 ? 19.345 9.461 -12.250 1.00 51.28 123 ILE A C 1
ATOM 988 O O . ILE A 1 123 ? 19.833 8.609 -12.993 1.00 51.28 123 ILE A O 1
ATOM 992 N N . ALA A 1 124 ? 18.092 9.332 -11.805 1.00 55.47 124 ALA A N 1
ATOM 993 C CA . ALA A 1 124 ? 17.254 8.149 -12.003 1.00 55.47 124 ALA A CA 1
ATOM 994 C C . ALA A 1 124 ? 16.616 8.082 -13.408 1.00 55.47 124 ALA A C 1
ATOM 996 O O . ALA A 1 124 ? 15.402 7.958 -13.560 1.00 55.47 124 ALA A O 1
ATOM 997 N N . LEU A 1 125 ? 17.439 8.129 -14.462 1.00 57.25 125 LEU A N 1
ATOM 998 C CA . LEU A 1 125 ? 17.007 7.959 -15.859 1.00 57.25 125 LEU A CA 1
ATOM 999 C C . LEU A 1 125 ? 16.291 6.617 -16.113 1.00 57.25 125 LEU A C 1
ATOM 1001 O O . LEU A 1 125 ? 15.592 6.491 -17.117 1.00 57.25 125 LEU A O 1
ATOM 1005 N N . SER A 1 126 ? 16.460 5.644 -15.212 1.00 64.69 126 SER A N 1
ATOM 1006 C CA . SER A 1 126 ? 15.881 4.300 -15.261 1.00 64.69 126 SER A CA 1
ATOM 1007 C C . SER A 1 126 ? 14.767 4.046 -14.233 1.00 64.69 126 SER A C 1
ATOM 1009 O O . SER A 1 126 ? 14.464 2.885 -13.971 1.00 64.69 126 SER A O 1
ATOM 1011 N N . TYR A 1 127 ? 14.189 5.084 -13.614 1.00 71.56 127 TYR A N 1
ATOM 1012 C CA . TYR A 1 127 ? 12.987 4.930 -12.786 1.00 71.56 127 TYR A CA 1
ATOM 1013 C C . TYR A 1 127 ? 11.739 4.978 -13.671 1.00 71.56 127 TYR A C 1
ATOM 1015 O O . TYR A 1 127 ? 11.514 5.959 -14.386 1.00 71.56 127 TYR A O 1
ATOM 1023 N N . TYR A 1 128 ? 10.951 3.906 -13.634 1.00 78.25 128 TYR A N 1
ATOM 1024 C CA . TYR A 1 128 ? 9.755 3.731 -14.462 1.00 78.25 128 TYR A CA 1
ATOM 1025 C C . TYR A 1 128 ? 8.477 3.583 -13.630 1.00 78.25 128 TYR A C 1
ATOM 1027 O O . TYR A 1 128 ? 7.425 3.307 -14.199 1.00 78.25 128 TYR A O 1
ATOM 1035 N N . GLY A 1 129 ? 8.573 3.801 -12.316 1.00 89.56 129 GLY A N 1
ATOM 1036 C CA . GLY A 1 129 ? 7.528 3.431 -11.374 1.00 89.56 129 GLY A CA 1
ATOM 1037 C C . GLY A 1 129 ? 7.475 1.925 -11.136 1.00 89.56 129 GLY A C 1
ATOM 1038 O O . GLY A 1 129 ? 8.355 1.161 -11.554 1.00 89.56 129 GLY A O 1
ATOM 1039 N N . ASP A 1 130 ? 6.423 1.522 -10.456 1.00 95.06 130 ASP A N 1
ATOM 1040 C CA . ASP A 1 130 ? 6.242 0.209 -9.887 1.00 95.06 130 ASP A CA 1
ATOM 1041 C C . ASP A 1 130 ? 5.523 -0.707 -10.871 1.00 95.06 130 ASP A C 1
ATOM 1043 O O . ASP A 1 130 ? 4.633 -0.317 -11.630 1.00 95.06 130 ASP A O 1
ATOM 1047 N N . SER A 1 131 ? 5.860 -1.990 -10.823 1.00 97.31 131 SER A N 1
ATOM 1048 C CA . SER A 1 131 ? 4.988 -2.990 -11.441 1.00 97.31 131 SER A CA 1
ATOM 1049 C C . SER A 1 131 ? 3.645 -3.056 -10.703 1.00 97.31 131 SER A C 1
ATOM 1051 O O . SER A 1 131 ? 3.577 -2.826 -9.495 1.00 97.31 131 SER A O 1
ATOM 1053 N N . ILE A 1 132 ? 2.579 -3.481 -11.390 1.00 98.44 132 ILE A N 1
ATOM 1054 C CA . ILE A 1 132 ? 1.247 -3.609 -10.772 1.00 98.44 132 ILE A CA 1
ATOM 1055 C C . ILE A 1 132 ? 1.292 -4.545 -9.558 1.00 98.44 132 ILE A C 1
ATOM 1057 O O . ILE A 1 132 ? 0.666 -4.258 -8.540 1.00 98.44 132 ILE A O 1
ATOM 1061 N N . ILE A 1 133 ? 2.028 -5.660 -9.641 1.00 98.25 133 ILE A N 1
ATOM 1062 C CA . ILE A 1 133 ? 2.159 -6.588 -8.512 1.00 98.25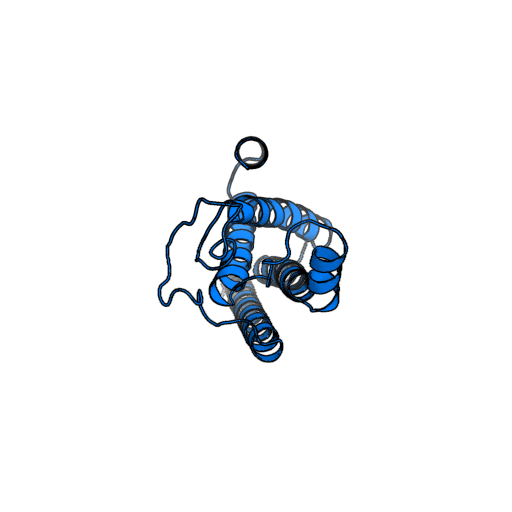 133 ILE A CA 1
ATOM 1063 C C . ILE A 1 133 ? 2.835 -5.947 -7.298 1.00 98.25 133 ILE A C 1
ATOM 1065 O O . ILE A 1 133 ? 2.434 -6.258 -6.179 1.00 98.25 133 ILE A O 1
ATOM 1069 N N . ASN A 1 134 ? 3.821 -5.071 -7.502 1.00 98.25 134 ASN A N 1
ATOM 1070 C CA . ASN A 1 134 ? 4.519 -4.389 -6.417 1.00 98.25 134 ASN A CA 1
ATOM 1071 C C . ASN A 1 134 ? 3.592 -3.375 -5.744 1.00 98.25 134 ASN A C 1
ATOM 1073 O O . ASN A 1 134 ? 3.230 -3.601 -4.598 1.00 98.25 134 ASN A O 1
ATOM 1077 N N . SER A 1 135 ? 3.043 -2.423 -6.500 1.00 98.19 135 SER A N 1
ATOM 1078 C CA . SER A 1 135 ? 2.105 -1.418 -5.979 1.00 98.19 135 SER A CA 1
ATOM 1079 C C . SER A 1 135 ? 0.892 -2.031 -5.250 1.00 98.19 135 SER A C 1
ATOM 1081 O O . SER A 1 135 ? 0.469 -1.586 -4.175 1.00 98.19 135 SER A O 1
ATOM 1083 N N . VAL A 1 136 ? 0.328 -3.124 -5.787 1.00 98.62 136 VAL A N 1
ATOM 1084 C CA . VAL A 1 136 ? -0.731 -3.877 -5.093 1.00 98.62 136 VAL A CA 1
ATOM 1085 C C . VAL A 1 136 ? -0.207 -4.502 -3.799 1.00 98.62 136 VAL A C 1
ATOM 1087 O O . VAL A 1 136 ? -0.901 -4.464 -2.783 1.00 98.62 136 VAL A O 1
ATOM 1090 N N . SER A 1 137 ? 0.991 -5.089 -3.816 1.00 98.62 137 SER A N 1
ATOM 1091 C CA . SER A 1 137 ? 1.608 -5.674 -2.621 1.00 98.62 137 SER A CA 1
ATOM 1092 C C . SER A 1 137 ? 1.885 -4.615 -1.560 1.00 98.62 137 SER A C 1
ATOM 1094 O O . SER A 1 137 ? 1.564 -4.850 -0.399 1.00 98.62 137 SER A O 1
ATOM 1096 N N . ASP A 1 138 ? 2.359 -3.435 -1.939 1.00 98.44 138 ASP A N 1
ATOM 1097 C CA . ASP A 1 138 ? 2.604 -2.309 -1.041 1.00 98.44 138 ASP A CA 1
ATOM 1098 C C . ASP A 1 138 ? 1.317 -1.848 -0.350 1.00 98.44 138 ASP A C 1
ATOM 1100 O O . ASP A 1 138 ? 1.251 -1.756 0.881 1.00 98.44 138 ASP A O 1
ATOM 1104 N N . THR A 1 139 ? 0.213 -1.768 -1.096 1.00 98.69 139 THR A N 1
ATOM 1105 C CA . THR A 1 139 ? -1.119 -1.527 -0.514 1.00 98.69 139 THR A CA 1
ATOM 1106 C C . THR A 1 139 ? -1.546 -2.629 0.469 1.00 98.69 139 THR A C 1
ATOM 1108 O O . THR A 1 139 ? -2.168 -2.354 1.504 1.00 98.69 139 THR A O 1
ATOM 1111 N N . LEU A 1 140 ? -1.204 -3.893 0.196 1.00 98.50 140 LEU A N 1
ATOM 1112 C CA . LEU A 1 140 ? -1.472 -5.009 1.110 1.00 98.50 140 LEU A CA 1
ATOM 1113 C C . LEU A 1 140 ? -0.563 -4.982 2.351 1.00 98.50 140 LEU A C 1
ATOM 1115 O O . LEU A 1 140 ? -1.026 -5.325 3.443 1.00 98.50 140 LEU A O 1
ATOM 1119 N N . PHE A 1 141 ? 0.690 -4.547 2.229 1.00 98.62 141 PHE A N 1
ATOM 1120 C CA . PHE A 1 141 ? 1.604 -4.357 3.356 1.00 98.62 141 PHE A CA 1
ATOM 1121 C C . PHE A 1 141 ? 1.196 -3.172 4.234 1.00 98.62 141 PHE A C 1
ATOM 1123 O O . PHE A 1 141 ? 1.251 -3.278 5.462 1.00 98.62 141 PHE A O 1
ATOM 1130 N N . MET A 1 142 ? 0.652 -2.105 3.647 1.00 98.50 142 MET A N 1
ATOM 1131 C CA . MET A 1 142 ? -0.033 -1.052 4.397 1.00 98.50 142 MET A CA 1
ATOM 1132 C C . MET A 1 142 ? -1.228 -1.615 5.170 1.00 98.50 142 MET A C 1
ATOM 1134 O O . MET A 1 142 ? -1.349 -1.395 6.380 1.00 98.50 142 MET A O 1
ATOM 1138 N N . ALA A 1 143 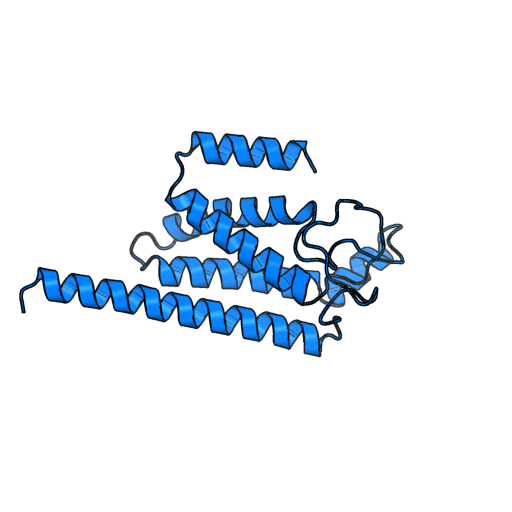? -2.078 -2.425 4.530 1.00 98.12 143 ALA A N 1
ATOM 1139 C CA . ALA A 1 143 ? -3.193 -3.076 5.216 1.00 98.12 143 ALA A CA 1
ATOM 1140 C C . ALA A 1 143 ? -2.719 -4.008 6.353 1.00 98.12 143 ALA A C 1
ATOM 1142 O O . ALA A 1 143 ? -3.342 -4.054 7.420 1.00 98.12 143 ALA A O 1
ATOM 1143 N N . LEU A 1 144 ? -1.595 -4.711 6.172 1.00 98.00 144 LEU A N 1
ATOM 1144 C CA . LEU A 1 144 ? -0.952 -5.499 7.225 1.00 98.00 144 LEU A CA 1
ATOM 1145 C C . LEU A 1 144 ? -0.518 -4.607 8.395 1.00 98.00 144 LEU A C 1
ATOM 1147 O O . LEU A 1 144 ? -0.865 -4.903 9.543 1.00 98.00 144 LEU A O 1
ATOM 1151 N N . GLY A 1 145 ? 0.166 -3.495 8.117 1.00 97.81 145 GLY A N 1
ATOM 1152 C CA . GLY A 1 145 ? 0.549 -2.501 9.118 1.00 97.81 145 GLY A CA 1
ATOM 1153 C C . GLY A 1 145 ? -0.657 -1.977 9.899 1.00 97.81 145 GLY A C 1
ATOM 1154 O O . GLY A 1 145 ? -0.669 -1.983 11.131 1.00 97.81 145 GLY A O 1
ATOM 1155 N N . PHE A 1 146 ? -1.743 -1.644 9.205 1.00 97.69 146 PHE A N 1
ATOM 1156 C CA . PHE A 1 146 ? -2.999 -1.217 9.819 1.00 97.69 146 PHE A CA 1
ATOM 1157 C C . PHE A 1 146 ? -3.554 -2.254 10.810 1.00 97.69 146 PHE A C 1
ATOM 1159 O O . PHE A 1 146 ? -3.958 -1.926 11.933 1.00 97.69 146 PHE A O 1
ATOM 1166 N N . VAL A 1 147 ? -3.567 -3.532 10.419 1.00 95.62 147 VAL A N 1
ATOM 1167 C CA . VAL A 1 147 ? -4.029 -4.630 11.280 1.00 95.62 147 VAL A CA 1
ATOM 1168 C C . VAL A 1 147 ? -3.087 -4.833 12.470 1.00 95.62 147 VAL A C 1
ATOM 1170 O O . VAL A 1 147 ? -3.559 -5.037 13.593 1.00 95.62 147 VAL A O 1
ATOM 1173 N N . MET A 1 148 ? -1.776 -4.729 12.257 1.00 96.62 148 MET A N 1
ATOM 1174 C CA . MET A 1 148 ? -0.764 -4.797 13.311 1.00 96.62 148 MET A CA 1
ATOM 1175 C C . MET A 1 148 ? -0.944 -3.675 14.340 1.00 96.62 148 MET A C 1
ATOM 1177 O O . MET A 1 148 ? -1.002 -3.963 15.534 1.00 96.62 148 MET A O 1
ATOM 1181 N N . ALA A 1 149 ? -1.145 -2.425 13.913 1.00 95.19 149 ALA A N 1
ATOM 1182 C CA . ALA A 1 149 ? -1.374 -1.284 14.809 1.00 95.19 149 ALA A CA 1
ATOM 1183 C C . ALA A 1 149 ? -2.632 -1.423 15.676 1.00 95.19 149 ALA A C 1
ATOM 1185 O O . ALA A 1 149 ? -2.705 -0.882 16.782 1.00 95.19 149 ALA A O 1
ATOM 1186 N N . ARG A 1 150 ? -3.624 -2.190 15.215 1.00 92.69 150 ARG A N 1
ATOM 1187 C CA . ARG A 1 150 ? -4.805 -2.525 16.018 1.00 92.69 150 ARG A CA 1
ATOM 1188 C C . ARG A 1 150 ? -4.509 -3.541 17.125 1.00 92.69 150 ARG A C 1
ATOM 1190 O O . ARG A 1 150 ? -5.224 -3.559 18.128 1.00 92.69 150 ARG A O 1
ATOM 1197 N N . LYS A 1 151 ? -3.546 -4.438 16.915 1.00 92.75 151 LYS A N 1
ATOM 1198 C CA . LYS A 1 151 ? -3.324 -5.631 17.749 1.00 92.75 151 LYS A CA 1
ATOM 1199 C C . LYS A 1 151 ? -2.116 -5.513 18.669 1.00 92.75 151 LYS A C 1
ATOM 1201 O O . LYS A 1 151 ? -2.139 -6.079 19.758 1.00 92.75 151 LYS A O 1
ATOM 1206 N N . LEU A 1 152 ? -1.074 -4.822 18.227 1.00 92.81 152 LEU A N 1
ATOM 1207 C CA . LEU A 1 152 ? 0.192 -4.727 18.935 1.00 92.81 152 LEU A CA 1
ATOM 1208 C C . LEU A 1 152 ? 0.179 -3.564 19.936 1.00 92.81 152 LEU A C 1
ATOM 1210 O O . LEU A 1 152 ? -0.481 -2.547 19.707 1.00 92.81 152 LEU A O 1
ATOM 1214 N N . PRO A 1 153 ? 0.909 -3.686 21.057 1.00 91.44 153 PRO A N 1
ATOM 1215 C CA . PRO A 1 153 ? 1.078 -2.578 21.982 1.00 91.44 153 PRO A CA 1
ATOM 1216 C C . PRO A 1 153 ? 1.927 -1.470 21.342 1.00 91.44 153 PRO A C 1
ATOM 1218 O O . PRO A 1 153 ? 2.810 -1.733 20.526 1.00 91.44 153 PRO A O 1
ATOM 1221 N N . ILE A 1 154 ? 1.689 -0.219 21.750 1.00 91.00 154 ILE A N 1
ATOM 1222 C CA . ILE A 1 154 ? 2.293 0.962 21.110 1.00 91.00 154 ILE A CA 1
ATOM 1223 C C . ILE A 1 154 ? 3.828 0.930 21.082 1.00 91.00 154 ILE A C 1
ATOM 1225 O O . ILE A 1 154 ? 4.426 1.374 20.111 1.00 91.00 154 ILE A O 1
ATOM 1229 N N . TRP A 1 155 ? 4.479 0.354 22.097 1.00 91.12 155 TRP A N 1
ATOM 1230 C CA . TRP A 1 155 ? 5.940 0.256 22.143 1.00 91.12 155 TRP A CA 1
ATOM 1231 C C . TRP A 1 155 ? 6.507 -0.682 21.069 1.00 91.12 155 TRP A C 1
ATOM 1233 O O . TRP A 1 155 ? 7.586 -0.410 20.555 1.00 91.12 155 TRP A O 1
ATOM 1243 N N . VAL A 1 156 ? 5.774 -1.735 20.680 1.00 90.69 156 VAL A N 1
ATOM 1244 C CA . VAL A 1 156 ? 6.165 -2.606 19.558 1.00 90.69 156 VAL A CA 1
ATOM 1245 C C . VAL A 1 156 ? 6.036 -1.846 18.244 1.00 90.69 156 VAL A C 1
ATOM 1247 O O . VAL A 1 156 ? 6.931 -1.927 17.416 1.00 90.69 156 VAL A O 1
ATOM 1250 N N . ILE A 1 157 ? 4.966 -1.067 18.069 1.00 90.81 157 ILE A N 1
ATOM 1251 C CA . ILE A 1 157 ? 4.773 -0.233 16.873 1.00 90.81 157 ILE A CA 1
ATOM 1252 C C . ILE A 1 157 ? 5.900 0.792 16.730 1.00 90.81 157 ILE A C 1
ATOM 1254 O O . ILE A 1 157 ? 6.494 0.899 15.662 1.00 90.81 157 ILE A O 1
ATOM 1258 N N . VAL A 1 158 ? 6.239 1.492 17.815 1.00 88.81 158 VAL A N 1
ATOM 1259 C CA . VAL A 1 158 ? 7.347 2.456 17.827 1.00 88.81 158 VAL A CA 1
ATOM 1260 C C . VAL A 1 158 ? 8.682 1.762 17.554 1.00 88.81 158 VAL A C 1
ATOM 1262 O O . VAL A 1 158 ? 9.455 2.249 16.738 1.00 88.81 158 VAL A O 1
ATOM 1265 N N . ALA A 1 159 ? 8.952 0.615 18.184 1.00 89.94 159 ALA A N 1
ATOM 1266 C CA . ALA A 1 159 ? 10.186 -0.132 17.948 1.00 89.94 159 ALA A CA 1
ATOM 1267 C C . ALA A 1 159 ? 10.306 -0.612 16.494 1.00 89.94 159 ALA A C 1
ATOM 1269 O O . ALA A 1 159 ? 11.366 -0.460 15.897 1.00 89.94 159 ALA A O 1
ATOM 1270 N N . LEU A 1 160 ? 9.228 -1.150 15.914 1.00 88.06 160 LEU A N 1
ATOM 1271 C CA . LEU A 1 160 ? 9.204 -1.587 14.518 1.00 88.06 160 LEU A CA 1
ATOM 1272 C C . LEU A 1 160 ? 9.428 -0.419 13.560 1.00 88.06 160 LEU A C 1
ATOM 1274 O O . LEU A 1 160 ? 10.273 -0.534 12.683 1.00 88.06 160 LEU A O 1
ATOM 1278 N N . ALA A 1 161 ? 8.739 0.708 13.761 1.00 84.81 161 ALA A N 1
ATOM 1279 C CA . ALA A 1 161 ? 8.929 1.896 12.933 1.00 84.81 161 ALA A CA 1
ATOM 1280 C C . ALA A 1 161 ? 10.384 2.389 12.977 1.00 84.81 161 ALA A C 1
ATOM 1282 O O . ALA A 1 161 ? 10.967 2.664 11.937 1.00 84.81 161 ALA A O 1
ATOM 1283 N N . LEU A 1 162 ? 11.004 2.422 14.163 1.00 87.12 162 LEU A N 1
ATOM 1284 C CA . LEU A 1 162 ? 12.414 2.799 14.298 1.00 87.12 162 LEU A CA 1
ATOM 1285 C C . LEU A 1 162 ? 13.358 1.800 13.617 1.00 87.12 162 LEU A C 1
ATOM 1287 O O . LEU A 1 162 ? 14.314 2.217 12.978 1.00 87.12 162 LEU A O 1
ATOM 1291 N N . ILE A 1 163 ? 13.115 0.493 13.749 1.00 88.75 163 ILE A N 1
ATOM 1292 C CA . ILE A 1 163 ? 13.940 -0.537 13.095 1.00 88.75 163 ILE A CA 1
ATOM 1293 C C . ILE A 1 163 ? 13.857 -0.411 11.573 1.00 88.75 163 ILE A C 1
ATOM 1295 O O . ILE A 1 163 ? 14.872 -0.535 10.897 1.00 88.75 163 ILE A O 1
ATOM 1299 N N . PHE A 1 164 ? 12.658 -0.174 11.054 1.00 85.62 164 PHE A N 1
ATOM 1300 C CA . PHE A 1 164 ? 12.401 -0.020 9.631 1.00 85.62 164 PHE A CA 1
ATOM 1301 C C . PHE A 1 164 ? 13.074 1.226 9.061 1.00 85.62 164 PHE A C 1
ATOM 1303 O O . PHE A 1 164 ? 13.860 1.089 8.134 1.00 85.62 164 PHE A O 1
ATOM 1310 N N . GLU A 1 165 ? 12.884 2.392 9.679 1.00 80.19 165 GLU A N 1
ATOM 1311 C CA . GLU A 1 165 ? 13.525 3.648 9.250 1.00 80.19 165 GLU A CA 1
ATOM 1312 C C . GLU A 1 165 ? 15.059 3.610 9.343 1.00 80.19 165 GLU A C 1
ATOM 1314 O O . GLU A 1 165 ? 15.748 4.272 8.577 1.00 80.19 165 GLU A O 1
ATOM 1319 N N . LEU A 1 166 ? 15.625 2.851 10.290 1.00 78.19 166 LEU A N 1
ATOM 1320 C CA . LEU A 1 166 ? 17.081 2.697 10.418 1.00 78.19 166 LEU A CA 1
ATOM 1321 C C . LEU A 1 166 ? 17.664 1.629 9.478 1.00 78.19 166 LEU A C 1
ATOM 1323 O O . LEU A 1 166 ? 18.886 1.543 9.348 1.00 78.19 166 LEU A O 1
ATOM 1327 N N . GLY A 1 167 ? 16.815 0.774 8.903 1.00 63.41 167 GLY A N 1
ATOM 1328 C CA . GLY A 1 167 ? 17.204 -0.346 8.047 1.00 63.41 167 GLY A CA 1
ATOM 1329 C C . GLY A 1 167 ? 17.090 -0.075 6.545 1.00 63.41 167 GLY A C 1
ATOM 1330 O O . GLY A 1 167 ? 17.643 -0.857 5.775 1.00 63.41 167 GLY A O 1
ATOM 1331 N N . THR A 1 168 ? 16.389 0.990 6.151 1.00 59.41 168 THR A N 1
ATOM 1332 C CA . THR A 1 168 ? 16.206 1.477 4.769 1.00 59.41 168 THR A CA 1
ATOM 1333 C C . THR A 1 168 ? 17.187 2.590 4.429 1.00 59.41 168 THR A C 1
ATOM 1335 O O . THR A 1 168 ? 17.759 2.555 3.317 1.00 59.41 168 THR A O 1
#

Sequence (168 aa):
MTEEDKTLSAYEDSWRMGLLFVLALVIVQAGALYLMGHPPICTCGYVKLWHGVVNSSENSQHIADWYTFSHIIHGFLFYALVRFLFPRSPIGLRLAFAVLIEGGWELLENSPFIIDRYRSGTIALSYYGDSIINSVSDTLFMALGFVMARKLPIWVIVALALIFELGT

Foldseek 3Di:
DDVVVVVVVVLVVLQVVLVVLLVVLLVVLLVLLVVQVFAQAQPVPDADCEDEDCPDLCVQRHLDYLCLLVLLLLLLVLLVVLCVVPVPHRVSNSLSVSLNVLSVVLSVCQHCVNQVVPCVPDPPVSDNGHHSNSSSSSSVSSSVSNVCNVPDDVVVSVVSNVVSVVVD

pLDDT: mean 89.94, std 11.42, range [51.28, 98.69]

Radius of gyration: 17.83 Å; chains: 1; bounding box: 53×30×41 Å

Secondary structure (DSSP, 8-state):
--HHHHHHHHHHHHHHHHHHHHHHHHHHHHHHHHHTT--SS-TTSS--S----SSSTTTTSSS--TTHHHHHHHHHHHHHHHHHH-TTS-HHHHHHHHHHHHHHHHHHHTSHHHHHHHHHHSS-TT-----HHHHHHHHHHHHHHHHHHHHS-HHHHHHHHHHHHHH-